Protein AF-A0A954QMH4-F1 (afdb_monomer_lite)

Structure (mmCIF, N/CA/C/O backbone):
data_AF-A0A954QMH4-F1
#
_entry.id   AF-A0A954QMH4-F1
#
loop_
_atom_site.group_PDB
_atom_site.id
_atom_site.type_symbol
_atom_site.label_atom_id
_atom_site.label_alt_id
_atom_site.label_comp_id
_atom_site.label_asym_id
_atom_site.label_entity_id
_atom_site.label_seq_id
_atom_site.pdbx_PDB_ins_code
_atom_site.Cartn_x
_atom_site.Cartn_y
_atom_site.Cartn_z
_atom_site.occupancy
_atom_site.B_iso_or_equiv
_atom_site.auth_seq_id
_atom_site.auth_comp_id
_atom_site.auth_asym_id
_atom_site.auth_atom_id
_atom_site.pdbx_PDB_model_num
ATOM 1 N N . MET A 1 1 ? -49.179 -6.988 44.077 1.00 59.31 1 MET A N 1
ATOM 2 C CA . MET A 1 1 ? -48.567 -6.938 42.733 1.00 59.31 1 MET A CA 1
ATOM 3 C C . MET A 1 1 ? -47.432 -5.933 42.800 1.00 59.31 1 MET A C 1
ATOM 5 O O . MET A 1 1 ? -47.703 -4.755 42.961 1.00 59.31 1 MET A O 1
ATOM 9 N N . ILE A 1 2 ? -46.187 -6.409 42.827 1.00 61.09 2 ILE A N 1
ATOM 10 C CA . ILE A 1 2 ? -44.985 -5.573 42.927 1.00 61.09 2 ILE A CA 1
ATOM 11 C C . ILE A 1 2 ? -44.446 -5.444 41.502 1.00 61.09 2 ILE A C 1
ATOM 13 O O . ILE A 1 2 ? -44.013 -6.439 40.926 1.00 61.09 2 ILE A O 1
ATOM 17 N N . SER A 1 3 ? -44.548 -4.250 40.917 1.00 62.84 3 SER A N 1
ATOM 18 C CA . SER A 1 3 ? -43.916 -3.939 39.634 1.00 62.84 3 SER A CA 1
ATOM 19 C C . SER A 1 3 ? -42.406 -3.932 39.827 1.00 62.84 3 SER A C 1
ATOM 21 O O . SER A 1 3 ? -41.862 -3.056 40.491 1.00 62.84 3 SER A O 1
ATOM 23 N N . SER A 1 4 ? -41.731 -4.931 39.266 1.00 73.56 4 SER A N 1
ATOM 24 C CA . SER A 1 4 ? -40.280 -4.949 39.143 1.00 73.56 4 SER A CA 1
ATOM 25 C C . SER A 1 4 ? -39.871 -3.932 38.078 1.00 73.56 4 SER A C 1
ATOM 27 O O . SER A 1 4 ? -39.953 -4.214 36.881 1.00 73.56 4 SER A O 1
ATOM 29 N N . GLU A 1 5 ? -39.473 -2.736 38.502 1.00 72.50 5 GLU A N 1
ATOM 30 C CA . GLU A 1 5 ? -38.843 -1.758 37.621 1.00 72.50 5 GLU A CA 1
ATOM 31 C C . GLU A 1 5 ? -37.540 -2.359 37.081 1.00 72.50 5 GLU A C 1
ATOM 33 O O . GLU A 1 5 ? -36.607 -2.672 37.821 1.00 72.50 5 GLU A O 1
ATOM 38 N N . CYS A 1 6 ? -37.513 -2.606 35.772 1.00 76.38 6 CYS A N 1
ATOM 39 C CA . CYS A 1 6 ? -36.326 -3.076 35.079 1.00 76.38 6 CYS A CA 1
ATOM 40 C C . CYS A 1 6 ? -35.317 -1.916 35.056 1.00 76.38 6 CYS A C 1
ATOM 42 O O . CYS A 1 6 ? -35.655 -0.859 34.518 1.00 76.38 6 CYS A O 1
ATOM 44 N N . PRO A 1 7 ? -34.112 -2.061 35.638 1.00 74.69 7 PRO A N 1
ATOM 45 C CA . PRO A 1 7 ? -33.132 -0.988 35.634 1.00 74.69 7 PRO A CA 1
ATOM 46 C C . PRO A 1 7 ? -32.713 -0.717 34.189 1.00 74.69 7 PRO A C 1
ATOM 48 O O . PRO A 1 7 ? -32.014 -1.514 33.562 1.00 74.69 7 PRO A O 1
ATOM 51 N N . THR A 1 8 ? -33.165 0.411 33.644 1.00 76.25 8 THR A N 1
ATOM 52 C CA . THR A 1 8 ? -32.685 0.926 32.364 1.00 76.25 8 THR A CA 1
ATOM 53 C C . THR A 1 8 ? -31.175 1.127 32.463 1.00 76.25 8 THR A C 1
ATOM 55 O O . THR A 1 8 ? -30.730 1.851 33.357 1.00 76.25 8 THR A O 1
ATOM 58 N N . PRO A 1 9 ? -30.369 0.498 31.589 1.00 71.75 9 PRO A N 1
ATOM 59 C CA . PRO A 1 9 ? -28.927 0.658 31.630 1.00 71.75 9 PRO A CA 1
ATOM 60 C C . PRO A 1 9 ? -28.588 2.123 31.360 1.00 71.75 9 PRO A C 1
ATOM 62 O O . PRO A 1 9 ? -28.881 2.651 30.287 1.00 71.75 9 PRO A O 1
ATOM 65 N N . GLU A 1 10 ? -27.984 2.773 32.352 1.00 69.56 10 GLU A N 1
ATOM 66 C CA . GLU A 1 10 ? -27.476 4.133 32.228 1.00 69.56 10 GLU A CA 1
ATOM 67 C C . GLU A 1 10 ? -26.562 4.218 30.990 1.00 69.56 10 GLU A C 1
ATOM 69 O O . GLU A 1 10 ? -25.678 3.361 30.814 1.00 69.56 10 GLU A O 1
ATOM 74 N N . PRO A 1 11 ? -26.744 5.213 30.102 1.00 66.81 11 PRO A N 1
ATOM 75 C CA . PRO A 1 11 ? -25.838 5.402 28.985 1.00 66.81 11 PRO A CA 1
ATOM 76 C C . PRO A 1 11 ? -24.455 5.703 29.559 1.00 66.81 11 PRO A C 1
ATOM 78 O O . PRO A 1 11 ? -24.236 6.769 30.130 1.00 66.81 11 PRO A O 1
ATOM 81 N N . ARG A 1 12 ? -23.522 4.747 29.426 1.00 63.22 12 ARG A N 1
ATOM 82 C CA . ARG A 1 12 ? -22.124 4.908 29.851 1.00 63.22 12 ARG A CA 1
ATOM 83 C C . ARG A 1 12 ? -21.634 6.266 29.366 1.00 63.22 12 ARG A C 1
ATOM 85 O O . ARG A 1 12 ? -21.471 6.455 28.158 1.00 63.22 12 ARG A O 1
ATOM 92 N N . GLN A 1 13 ? -21.383 7.183 30.299 1.00 62.97 13 GLN A N 1
ATOM 93 C CA . GLN A 1 13 ? -20.691 8.433 30.026 1.00 62.97 13 GLN A CA 1
ATOM 94 C C . GLN A 1 13 ? -19.272 8.092 29.568 1.00 62.97 13 GLN A C 1
ATOM 96 O O . GLN A 1 13 ? -18.326 7.990 30.345 1.00 62.97 13 GLN A O 1
ATOM 101 N N . LEU A 1 14 ? -19.135 7.836 28.271 1.00 60.50 14 LEU A N 1
ATOM 102 C CA . LEU A 1 14 ? -17.860 7.708 27.598 1.00 60.50 14 LEU A CA 1
ATOM 103 C C . LEU A 1 14 ? -17.121 9.030 27.801 1.00 60.50 14 LEU A C 1
ATOM 105 O O . LEU A 1 14 ? -17.525 10.064 27.272 1.00 60.50 14 LEU A O 1
ATOM 109 N N . SER A 1 15 ? -16.064 8.971 28.615 1.00 70.69 15 SER A N 1
ATOM 110 C CA . SER A 1 15 ? -15.165 10.078 28.938 1.00 70.69 15 SER A CA 1
ATOM 111 C C . SER A 1 15 ? -14.904 10.943 27.703 1.00 70.69 15 SER A C 1
ATOM 113 O O . SER A 1 15 ? -14.277 10.497 26.737 1.00 70.69 15 SER A O 1
ATOM 115 N N . ARG A 1 16 ? -15.379 12.196 27.741 1.00 70.38 16 ARG A N 1
ATOM 116 C CA . ARG A 1 16 ? -15.155 13.209 26.693 1.00 70.38 16 ARG A CA 1
ATOM 117 C C . ARG A 1 16 ? -13.672 13.316 26.308 1.00 70.38 16 ARG A C 1
ATOM 119 O O . ARG A 1 16 ? -13.359 13.555 25.144 1.00 70.38 16 ARG A O 1
ATOM 126 N N . GLY A 1 17 ? -12.763 13.052 27.252 1.00 68.38 17 GLY A N 1
ATOM 127 C CA . GLY A 1 17 ? -11.316 13.042 27.019 1.00 68.38 17 GLY A CA 1
ATOM 128 C C . GLY A 1 17 ? -10.852 11.965 26.031 1.00 68.38 17 GLY A C 1
ATOM 129 O O . GLY A 1 17 ? -10.034 12.247 25.157 1.00 68.38 17 GLY A O 1
ATOM 130 N N . ALA A 1 18 ? -11.424 10.758 26.083 1.00 69.31 18 ALA A N 1
ATOM 131 C CA . ALA A 1 18 ? -11.085 9.687 25.142 1.00 69.31 18 ALA A CA 1
ATOM 132 C C . ALA A 1 18 ? -11.567 9.991 23.712 1.00 69.31 18 ALA A C 1
ATOM 134 O O . ALA A 1 18 ? -10.988 9.505 22.740 1.00 69.31 18 ALA A O 1
ATOM 135 N N . MET A 1 19 ? -12.620 10.799 23.573 1.00 69.81 19 MET A N 1
ATOM 136 C CA . MET A 1 19 ? -13.149 11.219 22.276 1.00 69.81 19 MET A CA 1
ATOM 137 C C . MET A 1 19 ? -12.267 12.308 21.642 1.00 69.81 19 MET A C 1
ATOM 139 O O . MET A 1 19 ? -11.911 12.194 20.470 1.00 69.81 19 MET A O 1
ATOM 143 N N . LEU A 1 20 ? -11.827 13.291 22.436 1.00 77.44 20 LEU A N 1
ATOM 144 C CA . LEU A 1 20 ? -10.934 14.369 21.992 1.00 77.44 20 LEU A CA 1
ATOM 145 C C . LEU A 1 20 ? -9.547 13.856 21.584 1.00 77.44 20 LEU A C 1
ATOM 147 O O . LEU A 1 20 ? -9.056 14.214 20.517 1.00 77.44 20 LEU A O 1
ATOM 151 N N . PHE A 1 21 ? -8.938 12.964 22.372 1.00 77.44 21 PHE A N 1
ATOM 152 C CA . PHE A 1 21 ? -7.624 12.399 22.037 1.00 77.44 21 PHE A CA 1
ATOM 153 C C . PHE A 1 21 ? -7.641 11.651 20.693 1.00 77.44 21 PHE A C 1
ATOM 155 O O . PHE A 1 21 ? -6.731 11.789 19.876 1.00 77.44 21 PHE A O 1
ATOM 162 N N . ARG A 1 22 ? -8.720 10.906 20.419 1.00 72.50 22 ARG A N 1
ATOM 163 C CA . ARG A 1 22 ? -8.901 10.187 19.148 1.00 72.50 22 ARG A CA 1
ATOM 164 C C . ARG A 1 22 ? -9.078 11.132 17.967 1.00 72.50 22 ARG A C 1
ATOM 166 O O . ARG A 1 22 ? -8.542 10.849 16.900 1.00 72.50 22 ARG A O 1
ATOM 173 N N . GLN A 1 23 ? -9.800 12.237 18.150 1.00 79.19 23 GLN A N 1
ATOM 174 C CA . GLN A 1 23 ? -9.956 13.252 17.108 1.00 79.19 23 GLN A CA 1
ATOM 175 C C . GLN A 1 23 ? -8.632 13.946 16.795 1.00 79.19 23 GLN A C 1
ATOM 177 O O . GLN A 1 23 ? -8.277 14.048 15.625 1.00 79.19 23 GLN A O 1
ATOM 182 N N . ILE A 1 24 ? -7.872 14.350 17.816 1.00 83.44 24 ILE A N 1
ATOM 183 C CA . ILE A 1 24 ? -6.561 14.991 17.636 1.00 83.44 24 ILE A CA 1
ATOM 184 C C . ILE A 1 24 ? -5.616 14.066 16.872 1.00 83.44 24 ILE A C 1
ATOM 186 O O . ILE A 1 24 ? -4.969 14.489 15.918 1.00 83.44 24 ILE A O 1
ATOM 190 N N . ALA A 1 25 ? -5.565 12.791 17.246 1.00 79.38 25 ALA A N 1
ATOM 191 C CA . ALA A 1 25 ? -4.659 11.857 16.604 1.00 79.38 25 ALA A CA 1
ATOM 192 C C . ALA A 1 25 ? -5.135 11.437 15.190 1.00 79.38 25 ALA A C 1
ATOM 194 O O . ALA A 1 25 ? -4.297 11.267 14.306 1.00 79.38 25 ALA A O 1
ATOM 195 N N . ALA A 1 26 ? -6.447 11.411 14.908 1.00 76.69 26 ALA A N 1
ATOM 196 C CA . ALA A 1 26 ? -6.962 11.272 13.539 1.00 76.69 26 ALA A CA 1
ATOM 197 C C . ALA A 1 26 ? -6.598 12.481 12.660 1.00 76.69 26 ALA A C 1
ATOM 199 O O . ALA A 1 26 ? -6.200 12.319 11.508 1.00 76.69 26 ALA A O 1
ATOM 200 N N . LEU A 1 27 ? -6.701 13.689 13.217 1.00 83.62 27 LEU A N 1
ATOM 201 C CA . LEU A 1 27 ? -6.354 14.927 12.526 1.00 83.62 27 LEU A CA 1
ATOM 202 C C . LEU A 1 27 ? -4.844 15.006 12.268 1.00 83.62 27 LEU A C 1
ATOM 204 O O . LEU A 1 27 ? -4.431 15.350 11.166 1.00 83.62 27 LEU A O 1
ATOM 208 N N . GLY A 1 28 ? -4.021 14.590 13.234 1.00 83.88 28 GLY A N 1
ATOM 209 C CA . GLY A 1 28 ? -2.573 14.452 13.067 1.00 83.88 28 GLY A CA 1
ATOM 210 C C . GLY A 1 28 ? -2.200 13.467 11.957 1.00 83.88 28 GLY A C 1
ATOM 211 O O . GLY A 1 28 ? -1.353 13.779 11.123 1.00 83.88 28 GLY A O 1
ATOM 212 N N . LEU A 1 29 ? -2.878 12.317 11.885 1.00 80.62 29 LEU A N 1
ATOM 213 C CA . LEU A 1 29 ? -2.678 11.341 10.811 1.00 80.62 29 LEU A CA 1
ATOM 214 C C . LEU A 1 29 ? -3.063 11.910 9.440 1.00 80.62 29 LEU A C 1
ATOM 216 O O . LEU A 1 29 ? -2.359 11.689 8.460 1.00 80.62 29 LEU A O 1
ATOM 220 N N . PHE A 1 30 ? -4.168 12.654 9.376 1.00 78.69 30 PHE A N 1
ATOM 221 C CA . PHE A 1 30 ? -4.630 13.303 8.153 1.00 78.69 30 PHE A CA 1
ATOM 222 C C . PHE A 1 30 ? -3.644 14.376 7.673 1.00 78.69 30 PHE A C 1
ATOM 224 O O . PHE A 1 30 ? -3.291 14.407 6.496 1.00 78.69 30 PHE A O 1
ATOM 231 N N . VAL A 1 31 ? -3.128 15.200 8.589 1.00 86.38 31 VAL A N 1
ATOM 232 C CA . VAL A 1 31 ? -2.076 16.185 8.295 1.00 86.38 31 VAL A CA 1
ATOM 233 C C . VAL A 1 31 ? -0.803 15.493 7.808 1.00 86.38 31 VAL A C 1
ATOM 235 O O . VAL A 1 31 ? -0.217 15.928 6.818 1.00 86.38 31 VAL A O 1
ATOM 238 N N . LEU A 1 32 ? -0.401 14.389 8.445 1.00 83.38 32 LEU A N 1
ATOM 239 C CA . LEU A 1 32 ? 0.749 13.591 8.017 1.00 83.38 32 LEU A CA 1
ATOM 240 C C . LEU A 1 32 ? 0.543 13.011 6.608 1.00 83.38 32 LEU A C 1
ATOM 242 O O . LEU A 1 32 ? 1.465 13.028 5.797 1.00 83.38 32 LEU A O 1
ATOM 246 N N . TRP A 1 33 ? -0.676 12.576 6.287 1.00 81.94 33 TRP A N 1
ATOM 247 C CA . TRP A 1 33 ? -1.056 12.112 4.951 1.00 81.94 33 TRP A CA 1
ATOM 248 C C . TRP A 1 33 ? -0.946 13.213 3.893 1.00 81.94 33 TRP A C 1
ATOM 250 O O . TRP A 1 33 ? -0.354 13.001 2.835 1.00 81.94 33 TRP A O 1
ATOM 260 N N . ILE A 1 34 ? -1.470 14.407 4.185 1.00 86.31 34 ILE A N 1
ATOM 261 C CA . ILE A 1 34 ? -1.353 15.567 3.293 1.00 86.31 34 ILE A CA 1
ATOM 262 C C . ILE A 1 34 ? 0.117 15.946 3.101 1.00 86.31 34 ILE A C 1
ATOM 264 O O . ILE A 1 34 ? 0.538 16.209 1.975 1.00 86.31 34 ILE A O 1
ATOM 268 N N . ALA A 1 35 ? 0.915 15.942 4.170 1.00 85.25 35 ALA A N 1
ATOM 269 C CA . ALA A 1 35 ? 2.341 16.236 4.094 1.00 85.25 35 ALA A CA 1
ATOM 270 C C . ALA A 1 35 ? 3.086 15.209 3.227 1.00 85.25 35 ALA A C 1
ATOM 272 O O . ALA A 1 35 ? 3.865 15.600 2.360 1.00 85.25 35 ALA A O 1
ATOM 273 N N . ALA A 1 36 ? 2.806 13.914 3.399 1.00 81.56 36 ALA A N 1
ATOM 274 C CA . ALA A 1 36 ? 3.377 12.850 2.576 1.00 81.56 36 ALA A CA 1
ATOM 275 C C . ALA A 1 36 ? 3.022 13.030 1.089 1.00 81.56 36 ALA A C 1
ATOM 277 O O . ALA A 1 36 ? 3.910 13.004 0.236 1.00 81.56 36 ALA A 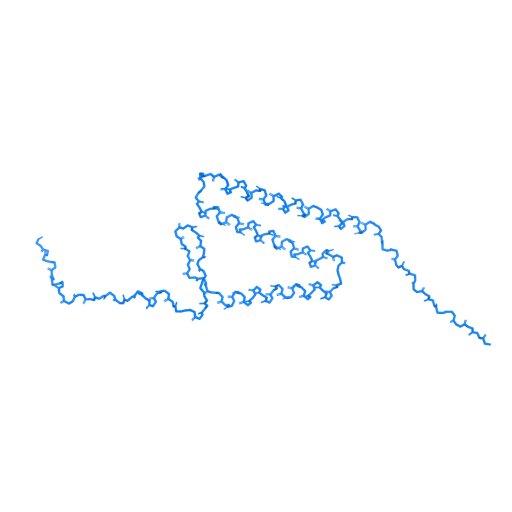O 1
ATOM 278 N N . LEU A 1 37 ? 1.752 13.310 0.776 1.00 83.75 37 LEU A N 1
ATOM 279 C CA . LEU A 1 37 ? 1.309 13.611 -0.589 1.00 83.75 37 LEU A CA 1
ATOM 280 C C . LEU A 1 37 ? 1.990 14.857 -1.161 1.00 83.75 37 LEU A C 1
ATOM 282 O O . LEU A 1 37 ? 2.412 14.851 -2.315 1.00 83.75 37 LEU A O 1
ATOM 286 N N . ALA A 1 38 ? 2.138 15.914 -0.364 1.00 86.75 38 ALA A N 1
ATOM 287 C CA . ALA A 1 38 ? 2.816 17.135 -0.783 1.00 86.75 38 ALA A CA 1
ATOM 288 C C . ALA A 1 38 ? 4.308 16.894 -1.070 1.00 86.75 38 ALA A C 1
ATOM 290 O O . ALA A 1 38 ? 4.845 17.454 -2.028 1.00 86.75 38 ALA A O 1
ATOM 291 N N . ILE A 1 39 ? 4.974 16.045 -0.280 1.00 83.31 39 ILE A N 1
ATOM 292 C CA . ILE A 1 39 ? 6.363 15.628 -0.515 1.00 83.31 39 ILE A CA 1
ATOM 293 C C . ILE A 1 39 ? 6.463 14.866 -1.836 1.00 83.31 39 ILE A C 1
ATOM 295 O O . ILE A 1 39 ? 7.281 15.238 -2.676 1.00 83.31 39 ILE A O 1
ATOM 299 N N . VAL A 1 40 ? 5.604 13.868 -2.063 1.00 81.44 40 VAL A N 1
ATOM 300 C CA . VAL A 1 40 ? 5.574 13.110 -3.326 1.00 81.44 40 VAL A CA 1
ATOM 301 C C . VAL A 1 40 ? 5.312 14.044 -4.510 1.00 81.44 40 VAL A C 1
ATOM 303 O O . VAL A 1 40 ? 6.066 14.035 -5.479 1.00 81.44 40 VAL A O 1
ATOM 306 N N . ALA A 1 41 ? 4.319 14.931 -4.411 1.00 83.75 41 ALA A N 1
ATOM 307 C CA . ALA A 1 41 ? 4.005 15.902 -5.458 1.00 83.75 41 ALA A CA 1
ATOM 308 C C . ALA A 1 41 ? 5.180 16.850 -5.759 1.00 83.75 41 ALA A C 1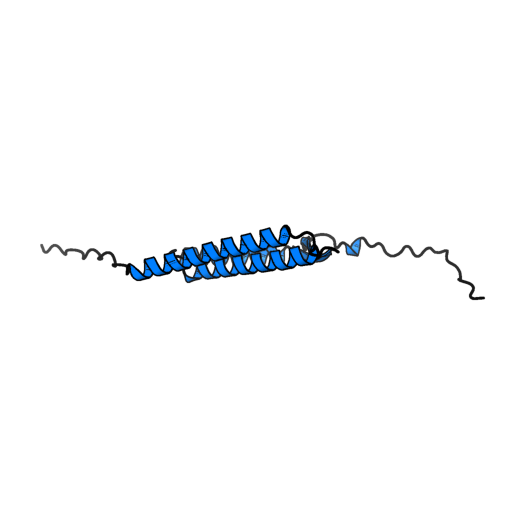
ATOM 310 O O . ALA A 1 41 ? 5.406 17.205 -6.915 1.00 83.75 41 ALA A O 1
ATOM 311 N N . ARG A 1 42 ? 5.954 17.252 -4.741 1.00 84.25 42 ARG A N 1
ATOM 312 C CA . ARG A 1 42 ? 7.177 18.048 -4.931 1.00 84.25 42 ARG A CA 1
ATOM 313 C C . ARG A 1 42 ? 8.303 17.247 -5.575 1.00 84.25 42 ARG A C 1
ATOM 315 O O . ARG A 1 42 ? 8.988 17.789 -6.435 1.00 84.25 42 ARG A O 1
ATOM 322 N N . LEU A 1 43 ? 8.498 15.993 -5.173 1.00 79.19 43 LEU A N 1
ATOM 323 C CA . LEU A 1 43 ? 9.536 15.121 -5.730 1.00 79.19 43 LEU A CA 1
ATOM 324 C C . LEU A 1 43 ? 9.285 14.820 -7.209 1.00 79.19 43 LEU A C 1
ATOM 326 O O . LEU A 1 43 ? 10.213 14.880 -8.009 1.00 79.19 43 LEU A O 1
ATOM 330 N N . VAL A 1 44 ? 8.028 14.582 -7.591 1.00 76.75 44 VAL A N 1
ATOM 331 C CA . VAL A 1 44 ? 7.648 14.343 -8.992 1.00 76.75 44 VAL A CA 1
ATOM 332 C C . VAL A 1 44 ? 7.959 15.556 -9.878 1.00 76.75 44 VAL A C 1
ATOM 334 O O . VAL A 1 44 ? 8.400 15.380 -11.012 1.00 76.75 44 VAL A O 1
ATOM 337 N N . ARG A 1 45 ? 7.791 16.780 -9.355 1.00 82.25 45 ARG A N 1
ATOM 338 C CA . ARG A 1 45 ? 8.033 18.036 -10.089 1.00 82.25 45 ARG A CA 1
ATOM 339 C C . ARG A 1 45 ? 9.507 18.401 -10.267 1.00 82.25 45 ARG A C 1
ATOM 341 O O . ARG A 1 45 ? 9.797 19.253 -11.097 1.00 82.25 45 ARG A O 1
ATOM 348 N N . LYS A 1 46 ? 10.433 17.824 -9.493 1.00 78.94 46 LYS A N 1
ATOM 349 C CA . LYS A 1 46 ? 11.866 18.088 -9.682 1.00 78.94 46 LYS A CA 1
ATOM 350 C C . LYS A 1 46 ? 12.366 17.290 -10.879 1.00 78.94 46 LYS A C 1
ATOM 352 O O . LYS A 1 46 ? 12.387 16.063 -10.837 1.00 78.94 46 LYS A O 1
ATOM 357 N N . GLU A 1 47 ? 12.724 17.977 -11.952 1.00 71.19 47 GLU A N 1
ATOM 358 C CA . GLU A 1 47 ? 13.089 17.357 -13.229 1.00 71.19 47 GLU A CA 1
ATOM 359 C C . GLU A 1 47 ? 14.417 16.582 -13.144 1.00 71.19 47 GLU A C 1
ATOM 361 O O . GLU A 1 47 ? 14.529 15.519 -13.740 1.00 71.19 47 GLU A O 1
ATOM 366 N N . ASP A 1 48 ? 15.328 17.003 -12.259 1.00 80.25 48 ASP A N 1
ATOM 367 C CA . ASP A 1 48 ? 16.700 16.473 -12.131 1.00 80.25 48 ASP A CA 1
ATOM 368 C C . ASP A 1 48 ? 16.828 15.065 -11.519 1.00 80.25 48 ASP A C 1
ATOM 370 O O . ASP A 1 48 ? 17.933 14.546 -11.369 1.00 80.25 48 ASP A O 1
ATOM 374 N N . TRP A 1 49 ? 15.729 14.457 -11.074 1.00 77.81 49 TRP A N 1
ATOM 375 C CA . TRP A 1 49 ? 15.775 13.150 -10.416 1.00 77.81 49 TRP A CA 1
ATOM 376 C C . TRP A 1 49 ? 15.556 12.035 -11.431 1.00 77.81 49 TRP A C 1
ATOM 378 O O . TRP A 1 49 ? 14.576 12.069 -12.181 1.00 77.81 49 TRP A O 1
ATOM 388 N N . ASP A 1 50 ? 16.415 11.014 -11.375 1.00 82.62 50 ASP A N 1
ATOM 389 C CA . ASP A 1 50 ? 16.232 9.766 -12.112 1.00 82.62 50 ASP A CA 1
ATOM 390 C C . ASP A 1 50 ? 14.813 9.219 -11.872 1.00 82.62 50 ASP A C 1
ATOM 392 O O . ASP A 1 50 ? 14.320 9.170 -10.734 1.00 82.62 50 ASP A O 1
ATOM 396 N N . VAL A 1 51 ? 14.141 8.837 -12.960 1.00 80.44 51 VAL A N 1
ATOM 397 C CA . VAL A 1 51 ? 12.765 8.3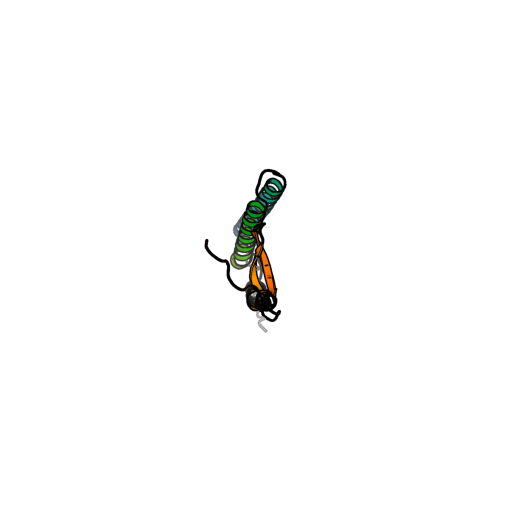23 -12.954 1.00 80.44 51 VAL A CA 1
ATOM 398 C C . VAL A 1 51 ? 12.628 7.159 -11.977 1.00 80.44 51 VAL A C 1
ATOM 400 O O . VAL A 1 51 ? 11.657 7.101 -11.220 1.00 80.44 51 VAL A O 1
ATOM 403 N N . GLY A 1 52 ? 13.627 6.279 -11.920 1.00 78.75 52 GLY A N 1
ATOM 404 C CA . GLY A 1 52 ? 13.604 5.137 -11.027 1.00 78.75 52 GLY A CA 1
ATOM 405 C C . GLY A 1 52 ? 13.633 5.527 -9.549 1.00 78.75 52 GLY A C 1
ATOM 406 O O . GLY A 1 52 ? 12.917 4.945 -8.731 1.00 78.75 52 GLY A O 1
ATOM 407 N N . MET A 1 53 ? 14.377 6.579 -9.201 1.00 81.06 53 MET A N 1
ATOM 408 C CA . MET A 1 53 ? 14.438 7.088 -7.830 1.00 81.06 53 MET A CA 1
ATOM 409 C C . MET A 1 53 ? 13.115 7.752 -7.417 1.00 81.06 53 MET A C 1
ATOM 411 O O . MET A 1 53 ? 12.650 7.556 -6.290 1.00 81.06 53 MET A O 1
ATOM 415 N N . LYS A 1 54 ? 12.454 8.466 -8.344 1.00 81.50 54 LYS A N 1
ATOM 416 C CA . LYS A 1 54 ? 11.104 9.022 -8.128 1.00 81.50 54 LYS A CA 1
ATOM 417 C C . LYS A 1 54 ? 10.083 7.921 -7.847 1.00 81.50 54 LYS A C 1
ATOM 419 O O . LYS A 1 54 ? 9.316 8.040 -6.889 1.00 81.50 54 LYS A O 1
ATOM 424 N N . VAL A 1 55 ? 10.076 6.859 -8.656 1.00 82.31 55 VAL A N 1
ATOM 425 C CA . VAL A 1 55 ? 9.140 5.732 -8.512 1.00 82.31 55 VAL A CA 1
ATOM 426 C C . VAL A 1 55 ? 9.379 4.995 -7.195 1.00 82.31 55 VAL A C 1
ATOM 428 O O . VAL A 1 55 ? 8.435 4.801 -6.426 1.00 82.31 55 VAL A O 1
ATOM 431 N N . GLY A 1 56 ? 10.633 4.656 -6.886 1.00 83.19 56 GLY A N 1
ATOM 432 C CA . GLY A 1 56 ? 10.987 3.945 -5.659 1.00 83.19 56 GLY A CA 1
ATOM 433 C C . GLY A 1 56 ? 10.576 4.709 -4.400 1.00 83.19 56 GLY A C 1
ATOM 434 O O . GLY A 1 56 ? 9.838 4.179 -3.571 1.00 83.19 56 GLY A O 1
ATOM 435 N N . ILE A 1 57 ? 10.952 5.984 -4.280 1.00 83.44 57 ILE A N 1
ATOM 436 C CA . ILE A 1 57 ? 10.608 6.784 -3.093 1.00 83.44 57 ILE A CA 1
ATOM 437 C C . ILE A 1 57 ? 9.100 7.002 -2.984 1.00 83.44 57 ILE A C 1
ATOM 439 O O . ILE A 1 57 ? 8.543 6.868 -1.896 1.00 83.44 57 ILE A O 1
ATOM 443 N N . SER A 1 58 ? 8.420 7.292 -4.095 1.00 82.44 58 SER A N 1
ATOM 444 C CA . SER A 1 58 ? 6.966 7.486 -4.081 1.00 82.44 58 SER A CA 1
ATOM 445 C C . SER A 1 58 ? 6.242 6.212 -3.645 1.00 82.44 58 SER A C 1
ATOM 447 O O . SER A 1 58 ? 5.362 6.278 -2.789 1.00 82.44 58 SER A O 1
ATOM 449 N N . SER A 1 59 ? 6.653 5.046 -4.157 1.00 83.06 59 SER A N 1
ATOM 450 C CA . SER A 1 59 ? 6.092 3.754 -3.743 1.00 83.06 59 SER A CA 1
ATOM 451 C C . SER A 1 59 ? 6.325 3.464 -2.258 1.00 83.06 59 SER A C 1
ATOM 453 O O . SER A 1 59 ? 5.397 3.030 -1.576 1.00 83.06 59 SER A O 1
ATOM 455 N N . LEU A 1 60 ? 7.511 3.782 -1.726 1.00 84.00 60 LEU A N 1
ATOM 456 C CA . LEU A 1 60 ? 7.838 3.601 -0.313 1.00 84.00 60 LEU A CA 1
ATOM 457 C C . LEU A 1 60 ? 6.982 4.506 0.580 1.00 84.00 60 LEU A C 1
ATOM 459 O O . LEU A 1 60 ? 6.401 4.035 1.555 1.00 84.00 60 LEU A O 1
ATOM 463 N N . VAL A 1 61 ? 6.866 5.792 0.234 1.00 84.00 61 VAL A N 1
ATOM 464 C CA . VAL A 1 61 ? 6.043 6.755 0.982 1.00 84.00 61 VAL A CA 1
ATOM 465 C C . VAL A 1 61 ? 4.577 6.322 0.987 1.00 84.00 61 VAL A C 1
ATOM 467 O O . VAL A 1 61 ? 3.943 6.333 2.042 1.00 84.00 61 VAL A O 1
ATOM 470 N N . ILE A 1 62 ? 4.048 5.885 -0.160 1.00 83.50 62 ILE A N 1
ATOM 471 C CA . ILE A 1 62 ? 2.675 5.378 -0.268 1.00 83.50 62 ILE A CA 1
ATOM 472 C C . ILE A 1 62 ? 2.493 4.114 0.582 1.00 83.50 62 ILE A C 1
ATOM 474 O O . ILE A 1 62 ? 1.521 4.021 1.331 1.00 83.50 62 ILE A O 1
ATOM 478 N N . ALA A 1 63 ? 3.427 3.160 0.523 1.00 84.88 63 ALA A N 1
ATOM 479 C CA . ALA A 1 63 ? 3.358 1.926 1.305 1.00 84.88 63 ALA A CA 1
ATOM 480 C C . ALA A 1 63 ? 3.354 2.201 2.818 1.00 84.88 63 ALA A C 1
ATOM 482 O O . ALA A 1 63 ? 2.521 1.656 3.546 1.00 84.88 63 ALA A O 1
ATOM 483 N N . VAL A 1 64 ? 4.233 3.091 3.290 1.00 85.25 64 VAL A N 1
ATOM 484 C CA . VAL A 1 64 ? 4.280 3.506 4.700 1.00 85.25 64 VAL A CA 1
ATOM 485 C C . VAL A 1 64 ? 2.984 4.209 5.104 1.00 85.25 64 VAL A C 1
ATOM 487 O O . VAL A 1 64 ? 2.429 3.899 6.157 1.00 85.25 64 VAL A O 1
ATOM 490 N N . ALA A 1 65 ? 2.459 5.108 4.268 1.00 82.88 65 ALA A N 1
ATOM 491 C CA . ALA A 1 65 ? 1.210 5.814 4.546 1.00 82.88 65 ALA A CA 1
ATOM 492 C C . ALA A 1 65 ? 0.017 4.850 4.668 1.00 82.88 65 ALA A C 1
ATOM 494 O O . ALA A 1 65 ? -0.771 4.960 5.609 1.00 82.88 65 ALA A O 1
ATOM 495 N N . LEU A 1 66 ? -0.086 3.862 3.772 1.00 84.81 66 LEU A N 1
ATOM 496 C CA . LEU A 1 66 ? -1.110 2.817 3.835 1.00 84.81 66 LEU A CA 1
ATOM 497 C C . LEU A 1 66 ? -0.978 1.961 5.098 1.00 84.81 66 LEU A C 1
ATOM 499 O O . LEU A 1 66 ? -1.981 1.706 5.765 1.00 84.81 66 LEU A O 1
ATOM 503 N N . LEU A 1 67 ? 0.242 1.552 5.461 1.00 85.56 67 LEU A N 1
ATOM 504 C CA . LEU A 1 67 ? 0.496 0.747 6.657 1.00 85.56 67 LEU A CA 1
ATOM 505 C C . LEU A 1 67 ? 0.113 1.500 7.937 1.00 85.56 67 LEU A C 1
ATOM 507 O O . LEU A 1 67 ? -0.566 0.953 8.805 1.00 85.56 67 LEU A O 1
ATOM 511 N N . VAL A 1 68 ? 0.507 2.769 8.039 1.00 84.62 68 VAL A N 1
ATOM 512 C CA . VAL A 1 68 ? 0.176 3.638 9.173 1.00 84.62 68 VAL A CA 1
ATOM 513 C C . VAL A 1 68 ? -1.339 3.847 9.272 1.00 84.62 68 VAL A C 1
ATOM 515 O O . VAL A 1 68 ? -1.905 3.711 10.358 1.00 84.62 68 VAL A O 1
ATOM 518 N N . SER A 1 69 ? -2.023 4.088 8.150 1.00 82.50 69 SER A N 1
ATOM 519 C CA . SER A 1 69 ? -3.489 4.173 8.104 1.00 82.50 69 SER A CA 1
ATOM 520 C C . SER A 1 69 ? -4.175 2.868 8.494 1.00 82.50 69 SER A C 1
ATOM 522 O O . SER A 1 69 ? -5.180 2.893 9.206 1.00 82.50 69 SER A O 1
ATOM 524 N N . PHE A 1 70 ? -3.633 1.730 8.071 1.00 83.81 70 PHE A N 1
ATOM 525 C CA . PHE A 1 70 ? -4.152 0.418 8.431 1.00 83.81 70 PHE A CA 1
ATOM 526 C C . PHE A 1 70 ? -4.017 0.155 9.935 1.00 83.81 70 PHE A C 1
ATOM 528 O O . PHE A 1 70 ? -5.009 -0.164 10.593 1.00 83.81 70 PHE A O 1
ATOM 535 N N . LEU A 1 71 ? -2.822 0.356 10.504 1.00 83.12 71 LEU A N 1
ATOM 536 C CA . LEU A 1 71 ? -2.587 0.218 11.944 1.00 83.12 71 LEU A CA 1
ATOM 537 C C . LEU A 1 71 ? -3.513 1.138 12.734 1.00 83.12 71 LEU A C 1
ATOM 539 O O . LEU A 1 71 ? -4.144 0.696 13.695 1.00 83.12 71 LEU A O 1
ATOM 543 N N . TRP A 1 72 ? -3.635 2.393 12.304 1.00 83.31 72 TRP A N 1
ATOM 544 C CA . TRP A 1 72 ? -4.541 3.363 12.904 1.00 83.31 72 TRP A CA 1
ATOM 545 C C . TRP A 1 72 ? -5.991 2.868 12.905 1.00 83.31 72 TRP A C 1
ATOM 547 O O . TRP A 1 72 ? -6.666 2.897 13.938 1.00 83.31 72 TRP A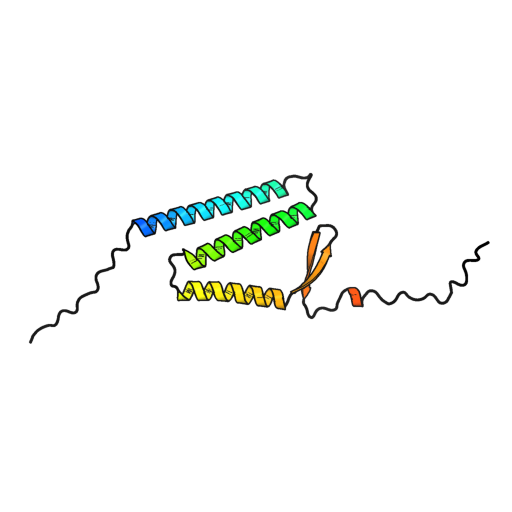 O 1
ATOM 557 N N . PHE A 1 73 ? -6.472 2.374 11.763 1.00 82.38 73 PHE A N 1
ATOM 558 C CA . PHE A 1 73 ? -7.837 1.880 11.628 1.00 82.38 73 PHE A CA 1
ATOM 559 C C . PHE A 1 73 ? -8.106 0.681 12.546 1.00 82.38 73 PHE A C 1
ATOM 561 O O . PHE A 1 73 ? -9.103 0.651 13.269 1.00 82.38 73 PHE A O 1
ATOM 568 N N . VAL A 1 74 ? -7.190 -0.286 12.578 1.00 80.69 74 VAL A N 1
ATOM 569 C CA . VAL A 1 74 ? -7.337 -1.500 13.390 1.00 80.69 74 VAL A CA 1
ATOM 570 C C . VAL A 1 74 ? -7.295 -1.181 14.890 1.00 80.69 74 VAL A C 1
ATOM 572 O O . VAL A 1 74 ? -8.096 -1.712 15.669 1.00 80.69 74 VAL A O 1
ATOM 575 N N . THR A 1 75 ? -6.410 -0.279 15.314 1.00 78.62 75 THR A N 1
ATOM 576 C CA . THR A 1 75 ? -6.141 -0.030 16.739 1.00 78.62 75 THR A CA 1
ATOM 577 C C . THR A 1 75 ? -7.005 1.091 17.328 1.00 78.62 75 THR A C 1
ATOM 579 O O . THR A 1 75 ? -7.635 0.896 18.374 1.00 78.62 75 THR A O 1
ATOM 582 N N . LEU A 1 76 ? -7.120 2.240 16.654 1.00 76.88 76 LEU A N 1
ATOM 583 C CA . LEU A 1 76 ? -7.685 3.466 17.230 1.00 76.88 76 LEU A CA 1
ATOM 584 C C . LEU A 1 76 ? -9.080 3.848 16.706 1.00 76.88 76 LEU A C 1
ATOM 586 O O . LEU A 1 76 ? -9.804 4.542 17.432 1.00 76.88 76 LEU A O 1
ATOM 590 N N . ALA A 1 77 ? -9.522 3.374 15.535 1.00 77.44 77 ALA A N 1
ATOM 591 C CA . ALA A 1 77 ? -10.798 3.816 14.950 1.00 77.44 77 ALA A CA 1
ATOM 592 C C . ALA A 1 77 ? -12.018 3.476 15.836 1.00 77.44 77 ALA A C 1
ATOM 594 O O . ALA A 1 77 ? -12.112 2.364 16.342 1.00 77.44 77 ALA A O 1
ATOM 595 N N . PRO A 1 78 ? -12.991 4.376 16.063 1.00 75.56 78 PRO A N 1
ATOM 596 C CA . PRO A 1 78 ? -14.157 4.144 16.930 1.00 75.56 78 PRO A CA 1
ATOM 597 C C . PRO A 1 78 ? -15.229 3.254 16.270 1.00 75.56 78 PRO A C 1
ATOM 599 O O . PRO A 1 78 ? -16.403 3.592 16.220 1.00 75.56 78 PRO A O 1
ATOM 602 N N . VAL A 1 79 ? -14.812 2.102 15.757 1.00 80.81 79 VAL A N 1
ATOM 603 C CA . VAL A 1 79 ? -15.646 1.143 15.033 1.00 80.81 79 VAL A CA 1
ATOM 604 C C . VAL A 1 79 ? -15.715 -0.165 15.824 1.00 80.81 79 VAL A C 1
ATOM 606 O O . VAL A 1 79 ? -14.778 -0.486 16.568 1.00 80.81 79 VAL A O 1
ATOM 609 N N . SER A 1 80 ? -16.812 -0.916 15.683 1.00 85.06 80 SER A N 1
ATOM 610 C CA . SER A 1 80 ? -16.992 -2.224 16.322 1.00 85.06 80 SER A CA 1
ATOM 611 C C . SER A 1 80 ? -15.831 -3.172 15.996 1.00 85.06 80 SER A C 1
ATOM 613 O O . SER A 1 80 ? -15.321 -3.194 14.874 1.00 85.06 80 SER A O 1
ATOM 615 N N . ARG A 1 81 ? -15.397 -3.971 16.983 1.00 82.50 81 ARG A N 1
ATOM 616 C CA . ARG A 1 81 ? -14.259 -4.899 16.821 1.00 82.50 81 ARG A CA 1
ATOM 617 C C . ARG A 1 81 ? -14.454 -5.847 15.638 1.00 82.50 81 ARG A C 1
ATOM 619 O O . ARG A 1 81 ? -13.510 -6.062 14.887 1.00 82.50 81 ARG A O 1
ATOM 626 N N . SER A 1 82 ? -15.675 -6.343 15.439 1.00 84.69 82 SER A N 1
ATOM 627 C CA . SER A 1 82 ? -16.013 -7.227 14.321 1.00 84.69 82 SER A CA 1
ATOM 628 C C . SER A 1 82 ? -15.788 -6.559 12.967 1.00 84.69 82 SER A C 1
ATOM 630 O O . SER A 1 82 ? -15.252 -7.190 12.065 1.00 84.69 82 SER A O 1
ATOM 632 N N . LEU A 1 83 ? -16.123 -5.273 12.826 1.00 83.94 83 LEU A N 1
ATOM 633 C CA . LEU A 1 83 ? -15.936 -4.560 11.563 1.00 83.94 83 LEU A CA 1
ATOM 634 C C . LEU A 1 83 ? -14.465 -4.198 11.328 1.00 83.94 83 LEU A C 1
ATOM 636 O O . LEU A 1 83 ? -13.997 -4.275 10.197 1.00 83.94 83 LEU A O 1
ATOM 640 N N . ARG A 1 84 ? -13.698 -3.900 12.388 1.00 86.25 84 ARG A N 1
ATOM 641 C CA . ARG A 1 84 ? -12.241 -3.709 12.272 1.00 86.25 84 ARG A CA 1
ATOM 642 C C . ARG A 1 84 ? -11.530 -4.974 11.801 1.00 86.25 84 ARG A C 1
ATOM 644 O O . ARG A 1 84 ? -10.696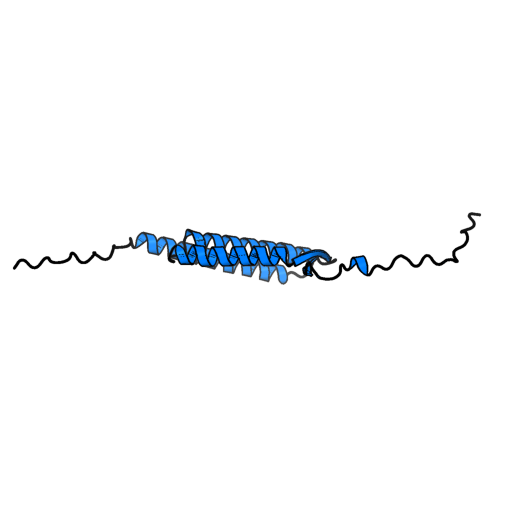 -4.902 10.906 1.00 86.25 84 ARG A O 1
ATOM 651 N N . LEU A 1 85 ? -11.870 -6.117 12.397 1.00 86.31 85 LEU A N 1
ATOM 652 C CA . LEU A 1 85 ? -11.310 -7.414 12.020 1.00 86.31 85 LEU A CA 1
ATOM 653 C C . LEU A 1 85 ? -11.792 -7.857 10.637 1.00 86.31 85 LEU A C 1
ATOM 655 O O . LEU A 1 85 ? -10.998 -8.393 9.877 1.00 86.31 85 LEU A O 1
ATOM 659 N N . GLY A 1 86 ? -13.053 -7.585 10.290 1.00 89.81 86 GLY A N 1
ATOM 660 C CA . GLY A 1 86 ? -13.603 -7.875 8.968 1.00 89.81 86 GLY A CA 1
ATOM 661 C C . GLY A 1 86 ? -12.886 -7.097 7.868 1.00 89.81 86 GLY A C 1
ATOM 662 O O . GLY A 1 86 ? -12.321 -7.699 6.964 1.00 89.81 86 GLY A O 1
ATOM 663 N N . VAL A 1 87 ? -12.831 -5.767 7.977 1.00 87.25 87 VAL A N 1
ATOM 664 C CA . VAL A 1 87 ? -12.136 -4.916 6.994 1.00 87.25 87 VAL A CA 1
ATOM 665 C C . VAL A 1 87 ? -10.638 -5.220 6.975 1.00 87.25 87 VAL A C 1
ATOM 667 O O . VAL A 1 87 ? -10.057 -5.373 5.904 1.00 87.25 87 VAL A O 1
ATOM 670 N N . GLY A 1 88 ? -10.015 -5.369 8.148 1.00 87.00 88 GLY A N 1
ATOM 671 C CA . GLY A 1 88 ? -8.602 -5.718 8.255 1.00 87.00 88 GLY A CA 1
ATOM 672 C C . GLY A 1 88 ? -8.275 -7.060 7.596 1.00 87.00 88 GLY A C 1
ATOM 673 O O . GLY A 1 88 ? -7.319 -7.161 6.829 1.00 87.00 88 GLY A O 1
ATOM 674 N N . GLY A 1 89 ? -9.111 -8.068 7.845 1.00 89.62 89 GLY A N 1
ATOM 675 C CA . GLY A 1 89 ? -9.008 -9.395 7.251 1.00 89.62 89 GLY A CA 1
ATOM 676 C C . GLY A 1 89 ? -9.220 -9.377 5.741 1.00 89.62 89 GLY A C 1
ATOM 677 O O . GLY A 1 89 ? -8.424 -9.970 5.024 1.00 89.62 89 GLY A O 1
ATOM 678 N N . VAL A 1 90 ? -10.222 -8.649 5.239 1.00 92.44 90 VAL A N 1
ATOM 679 C CA . VAL A 1 90 ? -10.462 -8.500 3.792 1.00 92.44 90 VAL A CA 1
ATOM 680 C C . VAL A 1 90 ? -9.262 -7.856 3.100 1.00 92.44 90 VAL A C 1
ATOM 682 O O . VAL A 1 90 ? -8.808 -8.375 2.084 1.00 92.44 90 VAL A O 1
ATOM 685 N N . CYS A 1 91 ? -8.699 -6.781 3.660 1.00 89.00 91 CYS A N 1
ATOM 686 C CA . CYS A 1 91 ? -7.499 -6.149 3.108 1.00 89.00 91 CYS A CA 1
ATOM 687 C C . CYS A 1 91 ? -6.304 -7.112 3.070 1.00 89.00 91 CYS A C 1
ATOM 689 O O . CYS A 1 91 ? -5.598 -7.169 2.065 1.00 89.00 91 CYS A O 1
ATOM 691 N N . LEU A 1 92 ? -6.092 -7.894 4.134 1.00 90.25 92 LEU A N 1
ATOM 692 C CA . LEU A 1 92 ? -5.028 -8.899 4.179 1.00 90.25 92 LEU A CA 1
ATOM 693 C C . LEU A 1 92 ? -5.246 -10.011 3.150 1.00 90.25 92 LEU A C 1
ATOM 695 O O . LEU A 1 92 ? -4.320 -10.344 2.417 1.00 90.25 92 LEU A O 1
ATOM 699 N N . VAL A 1 93 ? -6.461 -10.555 3.055 1.00 95.12 93 VAL A N 1
ATOM 700 C CA . VAL A 1 93 ? -6.804 -11.600 2.079 1.00 95.12 93 VAL A CA 1
ATOM 701 C C . VAL A 1 93 ? -6.618 -11.085 0.657 1.00 95.12 93 VAL A C 1
ATOM 703 O O . VAL A 1 93 ? -5.995 -11.769 -0.146 1.00 95.12 93 VAL A O 1
ATOM 706 N N . LEU A 1 94 ? -7.078 -9.870 0.347 1.00 93.25 94 LEU A N 1
ATOM 707 C CA . LEU A 1 94 ? -6.858 -9.252 -0.961 1.00 93.25 94 LEU A CA 1
ATOM 708 C C . LEU A 1 94 ? -5.369 -9.071 -1.260 1.00 93.25 94 LEU A C 1
ATOM 710 O O . LEU A 1 94 ? -4.939 -9.389 -2.364 1.00 93.25 94 LEU A O 1
ATOM 714 N N . GLY A 1 95 ? -4.576 -8.622 -0.283 1.00 91.19 95 GLY A N 1
ATOM 715 C CA . GLY A 1 95 ? -3.125 -8.509 -0.427 1.00 91.19 95 GLY A CA 1
ATOM 716 C C . GLY A 1 95 ? -2.458 -9.855 -0.718 1.00 91.19 95 GLY A C 1
ATOM 717 O O . GLY A 1 95 ? -1.642 -9.953 -1.631 1.00 91.19 95 GLY A O 1
ATOM 718 N N . ILE A 1 96 ? -2.854 -10.910 0.001 1.00 94.06 96 ILE A N 1
ATOM 719 C CA . ILE A 1 96 ? -2.359 -12.276 -0.212 1.00 94.06 96 ILE A CA 1
ATOM 720 C C . ILE A 1 96 ? -2.770 -12.790 -1.592 1.00 94.06 96 ILE A C 1
ATOM 722 O O . ILE A 1 96 ? -1.927 -13.311 -2.317 1.00 94.06 96 ILE A O 1
ATOM 726 N N . VAL A 1 97 ? -4.036 -12.634 -1.985 1.00 94.25 97 VAL A N 1
ATOM 727 C CA . VAL A 1 97 ? -4.532 -13.052 -3.304 1.00 94.25 97 VAL A CA 1
ATOM 728 C C . VAL A 1 97 ? -3.766 -12.327 -4.405 1.00 94.25 97 VAL A C 1
ATOM 730 O O . VAL A 1 97 ? -3.275 -12.971 -5.327 1.00 94.25 97 VAL A O 1
ATOM 733 N N . LEU A 1 98 ? -3.584 -11.012 -4.281 1.00 92.00 98 LEU A N 1
ATOM 734 C CA . LEU A 1 98 ? -2.834 -10.220 -5.247 1.00 92.00 98 LEU A CA 1
ATOM 735 C C . LEU A 1 98 ? -1.379 -10.703 -5.356 1.00 92.00 98 LEU A C 1
ATOM 737 O O . LEU A 1 98 ? -0.898 -10.933 -6.462 1.00 92.00 98 LEU A O 1
ATOM 741 N N . ALA A 1 99 ? -0.713 -10.952 -4.226 1.00 90.50 99 ALA A N 1
ATOM 742 C CA . ALA A 1 99 ? 0.641 -11.507 -4.190 1.00 90.50 99 ALA A CA 1
ATOM 743 C C . ALA A 1 99 ? 0.726 -12.950 -4.725 1.00 90.50 99 ALA A C 1
ATOM 745 O O . ALA A 1 99 ? 1.765 -13.372 -5.221 1.00 90.50 99 ALA A O 1
ATOM 746 N N . SER A 1 100 ? -0.362 -13.718 -4.638 1.00 91.94 100 SER A N 1
ATOM 747 C CA . SER A 1 100 ? -0.435 -15.094 -5.146 1.00 91.94 100 SER A CA 1
ATOM 748 C C . SER A 1 100 ? -0.632 -15.136 -6.662 1.00 91.94 100 SER A C 1
ATOM 750 O O . SER A 1 100 ? -0.127 -16.046 -7.326 1.00 91.94 100 SER A O 1
ATOM 752 N N . VAL A 1 101 ? -1.385 -14.165 -7.187 1.00 94.75 101 VAL A N 1
ATOM 753 C CA . VAL A 1 101 ? -1.775 -14.045 -8.596 1.00 94.75 101 VAL A CA 1
ATOM 754 C C . VAL A 1 101 ? -0.707 -13.327 -9.418 1.00 94.75 101 VAL A C 1
ATOM 756 O O . VAL A 1 101 ? -0.499 -13.691 -10.574 1.00 94.75 101 VAL A O 1
ATOM 759 N N . LEU A 1 102 ? -0.025 -12.331 -8.849 1.00 93.50 102 LEU A N 1
ATOM 760 C CA . LEU A 1 102 ? 1.020 -11.575 -9.534 1.00 93.50 102 LEU A CA 1
ATOM 761 C C . LEU A 1 102 ? 2.396 -12.221 -9.334 1.00 93.50 102 LEU A C 1
ATOM 763 O O . LEU A 1 102 ? 2.798 -12.562 -8.226 1.00 93.50 102 LEU A O 1
ATOM 767 N N . ARG A 1 103 ? 3.147 -12.347 -10.427 1.00 90.19 103 ARG A N 1
ATOM 768 C CA . ARG A 1 103 ? 4.572 -12.674 -10.456 1.00 90.19 103 ARG A CA 1
ATOM 769 C C . ARG A 1 103 ? 5.345 -11.408 -10.808 1.00 90.19 103 ARG A C 1
ATOM 771 O O . ARG A 1 103 ? 5.006 -10.730 -11.774 1.00 90.19 103 ARG A O 1
ATOM 778 N N . LEU A 1 104 ? 6.398 -11.116 -10.050 1.00 88.75 104 LEU A N 1
ATOM 779 C CA . LEU A 1 104 ? 7.373 -10.092 -10.415 1.00 88.75 104 LEU A CA 1
ATOM 780 C C . LEU A 1 104 ? 8.293 -10.672 -11.502 1.00 88.75 104 LEU A C 1
ATOM 782 O O . LEU A 1 104 ? 9.013 -11.630 -11.233 1.00 88.75 104 LEU A O 1
ATOM 786 N N . GLU A 1 105 ? 8.227 -10.146 -12.725 1.00 87.94 105 GLU A N 1
ATOM 787 C CA . GLU A 1 105 ? 9.077 -10.604 -13.841 1.00 87.94 105 GLU A CA 1
ATOM 788 C C . GLU A 1 105 ? 10.426 -9.894 -13.889 1.00 87.94 105 GLU A C 1
ATOM 790 O O . GLU A 1 105 ? 11.374 -10.394 -14.483 1.00 87.94 105 GLU A O 1
ATOM 795 N N . GLY A 1 106 ? 10.526 -8.743 -13.237 1.00 84.38 106 GLY A N 1
ATOM 796 C CA . GLY A 1 106 ? 11.744 -7.963 -13.191 1.00 84.38 106 GLY A CA 1
ATOM 797 C C . GLY A 1 106 ? 11.430 -6.489 -13.048 1.00 84.38 106 GLY A C 1
ATOM 798 O O . GLY A 1 106 ? 10.321 -6.088 -12.680 1.00 84.38 106 GLY A O 1
ATOM 799 N N . VAL A 1 107 ? 12.438 -5.685 -13.338 1.00 83.81 107 VAL A N 1
ATOM 800 C CA . VAL A 1 107 ? 12.389 -4.240 -13.206 1.00 83.81 107 VAL A CA 1
ATOM 801 C C . VAL A 1 107 ? 12.879 -3.642 -14.521 1.00 83.81 107 VAL A C 1
ATOM 803 O O . VAL A 1 107 ? 13.909 -4.065 -15.036 1.00 83.81 107 VAL A O 1
ATOM 806 N N . ASP A 1 108 ? 12.119 -2.707 -15.091 1.00 80.75 108 ASP A N 1
ATOM 807 C CA . ASP A 1 108 ? 12.522 -2.030 -16.329 1.00 80.75 108 ASP A CA 1
ATOM 808 C C . ASP A 1 108 ? 13.695 -1.061 -16.092 1.00 80.75 108 ASP A C 1
ATOM 810 O O . ASP A 1 108 ? 13.998 -0.715 -14.947 1.00 80.75 108 ASP A O 1
ATOM 814 N N . GLY A 1 109 ? 14.294 -0.535 -17.163 1.00 76.44 109 GLY A N 1
ATOM 815 C CA . GLY A 1 109 ? 15.371 0.466 -17.095 1.00 76.44 109 GLY A CA 1
ATOM 816 C C . GLY A 1 109 ? 15.013 1.744 -16.316 1.00 76.44 109 GLY A C 1
ATOM 817 O O . GLY A 1 109 ? 15.894 2.510 -15.950 1.00 76.44 109 GLY A O 1
ATOM 818 N N . SER A 1 110 ? 13.730 1.960 -16.009 1.00 76.38 110 SER A N 1
ATOM 819 C CA . SER A 1 110 ? 13.218 3.056 -15.169 1.00 76.38 110 SER A CA 1
ATOM 820 C C . SER A 1 110 ? 12.829 2.619 -13.749 1.00 76.38 110 SER A C 1
ATOM 822 O O . SER A 1 110 ? 11.927 3.198 -13.145 1.00 76.38 110 SER A O 1
ATOM 824 N N . LEU A 1 111 ? 13.430 1.544 -13.235 1.00 77.62 111 LEU A N 1
ATOM 825 C CA . LEU A 1 111 ? 13.126 0.916 -11.942 1.00 77.62 111 LEU A CA 1
ATOM 826 C C . LEU A 1 111 ? 11.635 0.597 -11.697 1.00 77.62 111 LEU A C 1
ATOM 828 O O . LEU A 1 111 ? 11.185 0.490 -10.556 1.00 77.62 111 LEU A O 1
ATOM 832 N N . THR A 1 112 ? 10.845 0.441 -12.762 1.00 78.06 112 THR A N 1
ATOM 833 C CA . THR A 1 112 ? 9.414 0.138 -12.642 1.00 78.06 112 THR A CA 1
ATOM 834 C C . THR A 1 112 ? 9.221 -1.379 -12.610 1.00 78.06 112 THR A C 1
ATOM 836 O O . THR A 1 112 ? 9.621 -2.049 -13.568 1.00 78.06 112 THR A O 1
ATOM 839 N N . PRO A 1 113 ? 8.644 -1.948 -11.532 1.00 82.19 113 PRO A N 1
ATOM 840 C CA . PRO A 1 113 ? 8.431 -3.385 -11.440 1.00 82.19 113 PRO A CA 1
ATOM 841 C C . PRO A 1 113 ? 7.401 -3.834 -12.479 1.00 82.19 113 PRO A C 1
ATOM 843 O O . PRO A 1 113 ? 6.291 -3.301 -12.543 1.00 82.19 113 PRO A O 1
ATOM 846 N N . LYS A 1 114 ? 7.763 -4.833 -13.284 1.00 86.94 114 LYS A N 1
ATOM 847 C CA . LYS A 1 114 ? 6.847 -5.480 -14.223 1.00 86.94 114 LYS A CA 1
ATOM 848 C C . LYS A 1 114 ? 6.181 -6.657 -13.526 1.00 86.94 114 LYS A C 1
ATOM 850 O O . LYS A 1 114 ? 6.845 -7.602 -13.096 1.00 86.94 114 LYS A O 1
ATOM 855 N N . PHE A 1 115 ? 4.861 -6.579 -13.410 1.00 89.31 115 PHE A N 1
ATOM 856 C CA . PHE A 1 115 ? 4.040 -7.656 -12.878 1.00 89.31 115 PHE A CA 1
ATOM 857 C C . PHE A 1 115 ? 3.340 -8.370 -14.025 1.00 89.31 115 PHE A C 1
ATOM 859 O O . PHE A 1 115 ? 2.648 -7.739 -14.821 1.00 89.31 115 PHE A O 1
ATOM 866 N N . ALA A 1 116 ? 3.480 -9.688 -14.070 1.00 89.69 116 ALA A N 1
ATOM 867 C CA . ALA A 1 116 ? 2.680 -10.544 -14.929 1.00 89.69 116 ALA A CA 1
ATOM 868 C C . ALA A 1 116 ? 1.801 -11.446 -14.071 1.00 89.69 116 ALA A C 1
ATOM 870 O O . ALA A 1 116 ? 2.096 -11.714 -12.905 1.00 89.69 116 ALA A O 1
ATOM 871 N N . LEU A 1 117 ? 0.714 -11.950 -14.645 1.00 91.81 117 LEU A N 1
ATOM 872 C CA . LEU A 1 117 ? -0.043 -13.005 -13.988 1.00 91.81 117 LEU A CA 1
ATOM 873 C C . LEU A 1 117 ? 0.840 -14.248 -13.871 1.00 91.81 117 LEU A C 1
ATOM 875 O O . LEU A 1 117 ? 1.570 -14.601 -14.794 1.00 91.81 117 LEU A O 1
ATOM 879 N N . ARG A 1 118 ? 0.751 -14.953 -12.746 1.00 89.94 118 ARG A N 1
ATOM 880 C CA . ARG A 1 118 ? 1.557 -16.150 -12.484 1.00 89.94 118 ARG A CA 1
ATOM 881 C C . ARG A 1 118 ? 1.355 -17.248 -13.535 1.00 89.94 118 ARG A C 1
ATOM 883 O O . ARG A 1 118 ? 2.278 -18.018 -13.788 1.00 89.94 118 ARG A O 1
ATOM 890 N N . TRP A 1 119 ? 0.173 -17.275 -14.146 1.00 89.25 119 TRP A N 1
ATOM 891 C CA . TRP A 1 119 ? -0.243 -18.190 -15.214 1.00 89.25 119 TRP A CA 1
ATOM 892 C C . TRP A 1 119 ? 0.054 -17.670 -16.629 1.00 89.25 119 TRP A C 1
ATOM 894 O O . TRP A 1 119 ? -0.205 -18.383 -17.593 1.00 89.25 119 TRP A O 1
ATOM 904 N N . ALA A 1 120 ? 0.562 -16.442 -16.779 1.00 87.12 120 ALA A N 1
ATOM 905 C CA . ALA A 1 120 ? 0.952 -15.924 -18.085 1.00 87.12 120 ALA A CA 1
ATOM 906 C C . ALA A 1 120 ? 2.240 -16.620 -18.582 1.00 87.12 120 ALA A C 1
ATOM 908 O O . ALA A 1 120 ? 3.129 -16.917 -17.764 1.00 87.12 120 ALA A O 1
ATOM 909 N N . PRO A 1 121 ? 2.361 -16.872 -19.903 1.00 81.31 121 PRO A N 1
ATOM 910 C CA . PRO A 1 121 ? 3.584 -17.412 -20.488 1.00 81.31 121 PRO A CA 1
ATOM 911 C C . PRO A 1 121 ? 4.779 -16.523 -20.125 1.00 81.31 121 PRO A C 1
ATOM 913 O 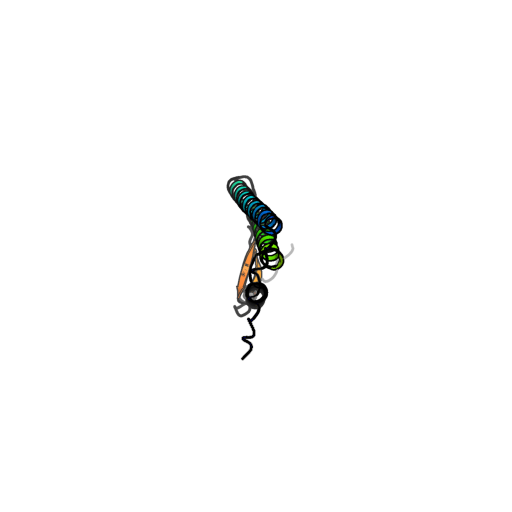O . PRO A 1 121 ? 4.669 -15.299 -20.125 1.00 81.31 121 PRO A O 1
ATOM 916 N N . LYS A 1 122 ? 5.913 -17.132 -19.758 1.00 79.06 122 LYS A N 1
ATOM 917 C CA . LYS A 1 122 ? 7.126 -16.388 -19.378 1.00 79.06 122 LYS A CA 1
ATOM 918 C C . LYS A 1 122 ? 7.705 -15.691 -20.608 1.00 79.06 122 LYS A C 1
ATOM 920 O O . LYS A 1 122 ? 7.874 -16.349 -21.632 1.00 79.06 122 LYS A O 1
ATOM 925 N N . ALA A 1 123 ? 8.092 -14.423 -20.494 1.00 66.81 123 ALA A N 1
ATOM 926 C CA . ALA A 1 123 ? 8.820 -13.727 -21.561 1.00 66.81 123 ALA A CA 1
ATOM 927 C C . ALA A 1 123 ? 10.093 -14.489 -21.997 1.00 66.81 123 ALA A C 1
ATOM 929 O O . ALA A 1 123 ? 10.383 -14.566 -23.186 1.00 66.81 123 ALA A O 1
ATOM 930 N N . ASP A 1 124 ? 10.764 -15.176 -21.064 1.00 61.44 124 ASP A N 1
ATOM 931 C CA . ASP A 1 124 ? 11.934 -16.020 -21.358 1.00 61.44 124 ASP A CA 1
ATOM 932 C C . ASP A 1 124 ? 11.633 -17.212 -22.276 1.00 61.44 124 ASP A C 1
ATOM 934 O O . ASP A 1 124 ? 12.529 -17.705 -22.947 1.00 61.44 124 ASP A O 1
ATOM 938 N N . SER A 1 125 ? 10.376 -17.669 -22.362 1.00 58.09 125 SER A N 1
ATOM 939 C CA . SER A 1 125 ? 9.993 -18.714 -23.329 1.00 58.09 125 SER A CA 1
ATOM 940 C C . SER A 1 125 ? 9.844 -18.196 -24.766 1.00 58.09 125 SER A C 1
ATOM 942 O O . SER A 1 125 ? 9.621 -18.992 -25.672 1.00 58.09 125 SER A O 1
ATOM 944 N N . GLN A 1 126 ? 9.965 -16.879 -24.977 1.00 55.75 126 GLN A N 1
ATOM 945 C CA . GLN A 1 126 ? 9.942 -16.240 -26.298 1.00 55.75 126 GLN A CA 1
ATOM 946 C C . GLN A 1 126 ? 11.325 -15.799 -26.790 1.00 55.75 126 GLN A C 1
ATOM 948 O O . GLN A 1 126 ? 11.451 -15.422 -27.955 1.00 55.75 126 GLN A O 1
ATOM 953 N N . LEU A 1 127 ? 12.368 -15.881 -25.956 1.00 60.22 127 LEU A N 1
ATOM 954 C CA . LEU A 1 127 ? 13.741 -15.890 -26.452 1.00 60.22 127 LEU A CA 1
ATOM 955 C C . LEU A 1 127 ? 13.972 -17.263 -27.078 1.00 60.22 127 LEU A C 1
ATOM 957 O O . LEU A 1 127 ? 14.447 -18.192 -26.430 1.00 60.22 127 LEU A O 1
ATOM 961 N N . ALA A 1 128 ? 13.524 -17.393 -28.327 1.00 57.84 128 ALA A N 1
ATOM 962 C CA . ALA A 1 128 ? 13.817 -18.533 -29.168 1.00 57.84 128 ALA A CA 1
ATOM 963 C C . ALA A 1 128 ? 15.318 -18.825 -29.088 1.00 57.84 128 ALA A C 1
ATOM 965 O O . ALA A 1 128 ? 16.145 -17.910 -29.144 1.00 57.84 128 ALA A O 1
ATOM 966 N N . GLU A 1 129 ? 15.621 -20.108 -28.906 1.00 62.22 129 GLU A N 1
ATOM 967 C CA . GLU A 1 129 ? 16.946 -20.701 -29.029 1.00 62.22 129 GLU A CA 1
ATOM 968 C C . GLU A 1 129 ? 17.708 -19.974 -30.143 1.00 62.22 129 GLU A C 1
ATOM 970 O O . GLU A 1 129 ? 17.141 -19.839 -31.234 1.00 62.22 129 GLU A O 1
ATOM 975 N N . PRO A 1 130 ? 18.914 -19.423 -29.886 1.00 62.44 130 PRO A N 1
ATOM 976 C CA . PRO A 1 130 ? 19.661 -18.740 -30.928 1.00 62.44 130 PRO A CA 1
ATOM 977 C C . PRO A 1 130 ? 19.740 -19.702 -32.102 1.00 62.44 130 PRO A C 1
ATOM 979 O O . PRO A 1 130 ? 20.257 -20.807 -31.946 1.00 62.44 130 PRO A O 1
ATOM 982 N N . GLU A 1 131 ? 19.144 -19.316 -33.230 1.00 62.12 131 GLU A N 1
ATOM 983 C CA . GLU A 1 131 ? 19.192 -20.078 -34.466 1.00 62.12 131 GLU A CA 1
ATOM 984 C C . GLU A 1 131 ? 20.680 -20.256 -34.763 1.00 62.12 131 GLU A C 1
ATOM 986 O O . GLU A 1 131 ? 21.364 -19.312 -35.164 1.00 62.12 131 GLU A O 1
ATOM 991 N N . ILE A 1 132 ? 21.217 -21.429 -34.411 1.00 64.06 132 ILE A N 1
ATOM 992 C CA . ILE A 1 132 ? 22.605 -21.790 -34.656 1.00 64.06 132 ILE A CA 1
ATOM 993 C C . ILE A 1 132 ? 22.701 -21.780 -36.169 1.00 64.06 132 ILE A C 1
ATOM 995 O O . ILE A 1 132 ? 22.320 -22.762 -36.797 1.00 64.06 132 ILE A O 1
ATOM 999 N N . GLN A 1 133 ? 23.122 -20.656 -36.754 1.00 59.53 133 GLN A N 1
ATOM 1000 C CA . GLN A 1 133 ? 23.309 -20.547 -38.191 1.00 59.53 133 GLN A CA 1
ATOM 1001 C C . GLN A 1 133 ? 24.315 -21.634 -38.578 1.00 59.53 133 GLN A C 1
ATOM 1003 O O . GLN A 1 133 ? 25.491 -21.528 -38.203 1.00 59.53 133 GLN A O 1
ATOM 1008 N N . PRO A 1 134 ? 23.894 -22.695 -39.291 1.00 59.62 134 PRO A N 1
ATOM 1009 C CA . PRO A 1 134 ? 24.786 -23.767 -39.693 1.00 59.62 134 PRO A CA 1
ATOM 1010 C C . PRO A 1 134 ? 25.578 -23.261 -40.902 1.00 59.62 134 PRO A C 1
ATOM 1012 O O . PRO A 1 134 ? 25.283 -23.595 -42.043 1.00 59.62 134 PRO A O 1
ATOM 1015 N N . GLY A 1 135 ? 26.521 -22.349 -40.664 1.00 60.12 135 GLY A N 1
ATOM 1016 C CA . GLY A 1 135 ? 27.226 -21.665 -41.747 1.00 60.12 135 GLY A CA 1
ATOM 1017 C C . GLY A 1 135 ? 28.381 -20.751 -41.351 1.00 60.12 135 GLY A C 1
ATOM 1018 O O . GLY A 1 135 ? 29.159 -20.389 -42.228 1.00 60.12 135 GLY A O 1
ATOM 1019 N N . VAL A 1 136 ? 28.570 -20.406 -40.071 1.00 62.66 136 VAL A N 1
ATOM 1020 C CA . VAL A 1 136 ? 29.768 -19.655 -39.648 1.00 62.66 136 VAL A CA 1
ATOM 1021 C C . VAL A 1 136 ? 30.912 -20.636 -39.387 1.00 62.66 136 VAL A C 1
ATOM 1023 O O . VAL A 1 136 ? 31.287 -20.932 -38.253 1.00 62.66 136 VAL A O 1
ATOM 1026 N N . SER A 1 137 ? 31.435 -21.198 -40.474 1.00 59.44 137 SER A N 1
ATOM 1027 C CA . SER A 1 137 ? 32.718 -21.888 -40.487 1.00 59.44 137 SER A CA 1
ATOM 1028 C C . SER A 1 137 ? 33.839 -20.882 -40.217 1.00 59.44 137 SER A C 1
ATOM 1030 O O . SER A 1 137 ? 33.986 -19.912 -40.948 1.00 59.44 137 SER A O 1
ATOM 1032 N N . GLN A 1 138 ? 34.607 -21.160 -39.162 1.00 55.53 138 GLN A N 1
ATOM 1033 C CA . GLN A 1 138 ? 36.000 -20.764 -38.933 1.00 55.53 138 GLN A CA 1
ATOM 1034 C C . GLN A 1 138 ? 36.367 -19.287 -39.150 1.00 55.53 138 GLN A C 1
ATOM 1036 O O . GLN A 1 138 ? 36.670 -18.833 -40.248 1.00 55.53 138 GLN A O 1
ATOM 1041 N N . VAL A 1 139 ? 36.492 -18.570 -38.032 1.00 66.62 139 VAL A N 1
ATOM 1042 C CA . VAL A 1 139 ? 37.428 -17.447 -37.935 1.00 66.62 139 VAL A CA 1
ATOM 1043 C C . VAL A 1 139 ? 38.837 -18.035 -38.036 1.00 66.62 139 VAL A C 1
ATOM 1045 O O . VAL A 1 139 ? 39.333 -18.622 -37.074 1.00 66.62 139 VAL A O 1
ATOM 1048 N N . ASP A 1 140 ? 39.442 -17.923 -39.217 1.00 63.09 140 ASP A N 1
ATOM 1049 C CA . ASP A 1 140 ? 40.876 -18.126 -39.418 1.00 63.09 140 ASP A CA 1
ATOM 1050 C C . ASP A 1 140 ? 41.620 -17.071 -38.588 1.00 63.09 140 ASP A C 1
ATOM 1052 O O . ASP A 1 140 ? 41.589 -15.874 -38.883 1.00 63.09 140 ASP A O 1
ATOM 1056 N N . LEU A 1 141 ? 42.245 -17.517 -37.501 1.00 65.62 141 LEU A N 1
ATOM 1057 C CA . LEU A 1 141 ? 43.225 -16.731 -36.762 1.00 65.62 141 LEU A CA 1
ATOM 1058 C C . LEU A 1 141 ? 44.547 -16.826 -37.529 1.00 65.62 141 LEU A C 1
ATOM 1060 O O . LEU A 1 141 ? 45.270 -17.814 -37.390 1.00 65.62 141 LEU A O 1
ATOM 1064 N N . ALA A 1 142 ? 44.811 -15.818 -38.361 1.00 67.88 142 ALA A N 1
ATOM 1065 C CA . ALA A 1 142 ? 46.121 -15.562 -38.957 1.00 67.88 142 ALA A CA 1
ATOM 1066 C C . ALA A 1 142 ? 47.031 -14.792 -37.988 1.00 67.88 142 ALA A C 1
ATOM 1068 O O . ALA A 1 142 ? 46.509 -13.918 -37.253 1.00 67.88 142 ALA A O 1
#

pLDDT: mean 78.71, std 9.96, range [55.53, 95.12]

Foldseek 3Di:
DDDDDDPDPDDPPPPPVLVVVLVVVVVVLVVVVVVLVVVLVVLVPPPPDQLLVSVVVNVVSVVVNVVVVLCCQLPRNPDDNVVNCVVNVVVVVVVVVCVQQWDFLDADPSRHTDIDGPPDDRPVVVPPDPPPPPPPPDPPPD

Secondary structure (DSSP, 8-state):
-------PPP-----HHHHHHHHHHHHHHHHHHHHHHHHHHHHHH-TTS-HHHHHHHHHHHHHHHHHHHHHHHHHT-SS-HHHHHHHHHHHHHHHHHHHHHEEEEEE-TTSPEEEEETTSPPGGGGS------TT-------

Radius of gyration: 28.56 Å; chains: 1; bounding box: 95×42×85 Å

Sequence (142 aa):
MISSECPTPEPRQLSRGAMLFRQIAALGLFVLWIAALAIVARLVRKEDWDVGMKVGISSLVIAVALLVSFLWFVTLAPVSRSLRLGVGGVCLVLGIVLASVLRLEGVDGSLTPKFALRWAPKADSQLAEPEIQPGVSQVDLA